Protein AF-A0A383CLM7-F1 (afdb_monomer)

Organism: NCBI:txid408172

pLDDT: mean 83.76, std 15.06, range [34.88, 97.38]

Structure (mmCIF, N/CA/C/O backbone):
data_AF-A0A383CLM7-F1
#
_entry.id   AF-A0A383CLM7-F1
#
loop_
_atom_site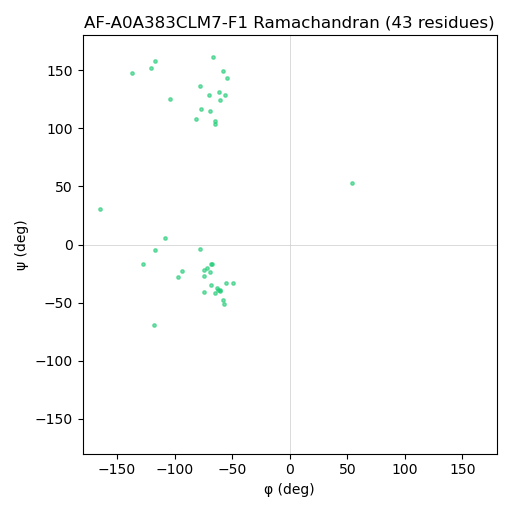.group_PDB
_atom_site.id
_atom_site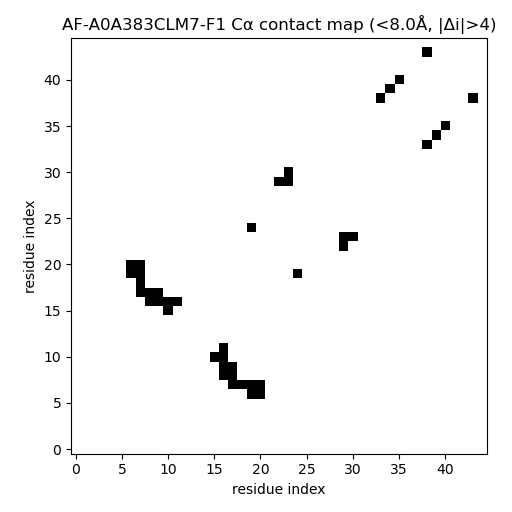.type_symbol
_atom_site.label_atom_id
_atom_site.label_alt_id
_atom_site.label_comp_id
_atom_site.label_asym_id
_atom_site.label_entity_id
_atom_site.label_seq_id
_atom_site.pdbx_PDB_ins_code
_atom_site.Cartn_x
_atom_site.Cartn_y
_atom_site.Cartn_z
_atom_site.occupancy
_atom_site.B_iso_or_equiv
_atom_site.auth_seq_id
_atom_site.auth_comp_id
_atom_site.auth_asym_id
_atom_site.auth_atom_id
_atom_site.pdbx_PDB_model_num
ATOM 1 N N . MET A 1 1 ? -8.594 -24.870 -16.915 1.00 34.88 1 MET A N 1
ATOM 2 C CA . MET A 1 1 ? -7.403 -24.344 -16.217 1.00 34.88 1 MET A CA 1
ATOM 3 C C . MET A 1 1 ? -7.287 -22.876 -16.578 1.00 34.88 1 MET A C 1
ATOM 5 O O . MET A 1 1 ? -6.997 -22.577 -17.727 1.00 34.88 1 MET A O 1
ATOM 9 N N . THR A 1 2 ? -7.630 -21.974 -15.661 1.00 42.19 2 THR A N 1
ATOM 10 C CA . THR A 1 2 ? -7.566 -20.530 -15.922 1.00 42.19 2 THR A CA 1
ATOM 11 C C . THR A 1 2 ? -6.128 -20.081 -15.716 1.00 42.19 2 THR A C 1
ATOM 13 O O . THR A 1 2 ? -5.649 -20.071 -14.586 1.00 42.19 2 THR A O 1
ATOM 16 N N . ILE A 1 3 ? -5.430 -19.768 -16.807 1.00 59.47 3 ILE A N 1
ATOM 17 C CA . ILE A 1 3 ? -4.138 -19.085 -16.748 1.00 59.47 3 ILE A CA 1
ATOM 18 C C . ILE A 1 3 ? -4.382 -17.684 -16.176 1.00 59.47 3 ILE A C 1
ATOM 20 O O . ILE A 1 3 ? -4.956 -16.821 -16.835 1.00 59.47 3 ILE A O 1
ATOM 24 N N . LEU A 1 4 ? -4.043 -17.470 -14.906 1.00 58.62 4 LEU A N 1
ATOM 25 C CA . LEU A 1 4 ? -4.029 -16.118 -14.358 1.00 58.62 4 LEU A CA 1
ATOM 26 C C . LEU A 1 4 ? -2.845 -15.392 -15.010 1.00 58.62 4 LEU A C 1
ATOM 28 O O . LEU A 1 4 ? -1.752 -15.960 -15.020 1.00 58.62 4 LEU A O 1
ATOM 32 N N . PRO A 1 5 ? -3.040 -14.196 -15.589 1.00 58.22 5 PRO A N 1
ATOM 33 C CA . PRO A 1 5 ? -1.942 -13.455 -16.191 1.00 58.22 5 PRO A CA 1
ATOM 34 C C . PRO A 1 5 ? -0.908 -13.171 -15.105 1.00 58.22 5 PRO A C 1
ATOM 36 O O . PRO A 1 5 ? -1.263 -12.598 -14.074 1.00 58.22 5 PRO A O 1
ATOM 39 N N . ASP A 1 6 ? 0.341 -13.585 -15.318 1.00 65.94 6 ASP A N 1
ATOM 40 C CA . ASP A 1 6 ? 1.453 -13.257 -14.437 1.00 65.94 6 ASP A CA 1
ATOM 41 C C . ASP A 1 6 ? 1.678 -11.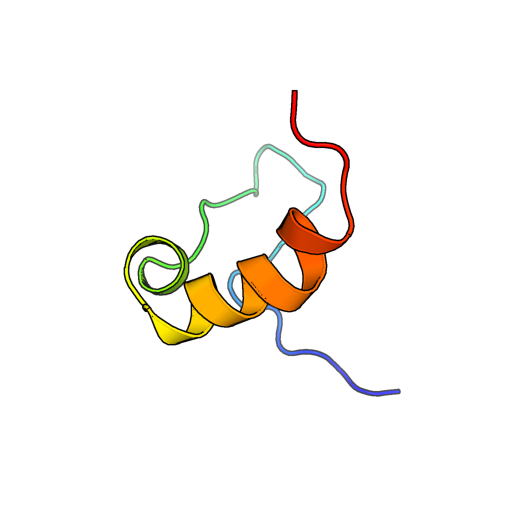738 -14.499 1.00 65.94 6 ASP A C 1
ATOM 43 O O . ASP A 1 6 ? 2.169 -11.211 -15.494 1.00 65.94 6 ASP A O 1
ATOM 47 N N . PRO A 1 7 ? 1.297 -10.974 -13.461 1.00 63.97 7 PRO A N 1
ATOM 48 C CA . PRO A 1 7 ? 1.295 -9.519 -13.548 1.00 63.97 7 PRO A CA 1
ATOM 49 C C . PRO A 1 7 ? 2.690 -8.903 -13.664 1.00 63.97 7 PRO A C 1
ATOM 51 O O . PRO A 1 7 ? 2.801 -7.729 -13.999 1.00 63.97 7 PRO A O 1
ATOM 54 N N . GLY A 1 8 ? 3.737 -9.661 -13.338 1.00 62.78 8 GLY A N 1
ATOM 55 C CA . GLY A 1 8 ? 5.101 -9.157 -13.232 1.00 62.78 8 GLY A CA 1
ATOM 56 C C . GLY A 1 8 ? 6.161 -10.250 -13.203 1.00 62.78 8 GLY A C 1
ATOM 57 O O . GLY A 1 8 ? 7.186 -10.052 -12.562 1.00 62.78 8 GLY A O 1
ATOM 58 N N . ARG A 1 9 ? 5.922 -11.393 -13.868 1.00 69.00 9 ARG A N 1
ATOM 59 C CA . ARG A 1 9 ? 6.899 -12.491 -13.962 1.00 69.00 9 ARG A CA 1
ATOM 60 C C . ARG A 1 9 ? 7.396 -12.957 -12.584 1.00 69.00 9 ARG A C 1
ATOM 62 O O . ARG A 1 9 ? 8.593 -12.995 -12.314 1.00 69.00 9 ARG A O 1
ATOM 69 N N . PHE A 1 10 ? 6.450 -13.279 -11.702 1.00 78.31 10 PHE A N 1
ATOM 70 C CA . PHE A 1 10 ? 6.762 -13.841 -10.392 1.00 78.31 10 PHE A CA 1
ATOM 71 C C . PHE A 1 10 ? 7.600 -15.108 -10.553 1.00 78.31 10 PHE A C 1
ATOM 73 O O . PHE A 1 10 ? 7.242 -16.007 -11.313 1.00 78.31 10 PHE A O 1
ATOM 80 N N . THR A 1 11 ? 8.715 -15.165 -9.839 1.00 81.94 11 THR A N 1
ATOM 81 C CA . THR A 1 11 ? 9.642 -16.292 -9.856 1.00 81.94 11 THR A CA 1
ATOM 82 C C . THR A 1 11 ? 10.082 -16.598 -8.433 1.00 81.94 11 THR A C 1
ATOM 84 O O . THR A 1 11 ? 10.160 -15.698 -7.599 1.00 81.94 11 THR A O 1
ATOM 87 N N . ASP A 1 12 ? 10.334 -17.876 -8.171 1.00 81.00 12 ASP A N 1
ATOM 88 C CA . ASP A 1 12 ? 10.921 -18.360 -6.919 1.00 81.00 12 ASP A CA 1
ATOM 89 C C . ASP A 1 12 ? 12.426 -18.049 -6.849 1.00 81.00 12 ASP A C 1
ATOM 91 O O . ASP A 1 12 ? 12.974 -17.839 -5.772 1.00 81.00 12 ASP A O 1
ATOM 95 N N . ASP A 1 13 ? 13.085 -17.938 -8.011 1.00 84.00 13 ASP A N 1
ATOM 96 C CA . ASP A 1 13 ? 14.498 -17.572 -8.092 1.00 84.00 13 ASP A CA 1
ATOM 97 C C . ASP A 1 13 ? 14.716 -16.102 -7.681 1.00 84.00 13 ASP A C 1
ATOM 99 O O . ASP A 1 13 ? 14.271 -15.196 -8.395 1.00 84.00 13 ASP A O 1
ATOM 103 N N . PRO A 1 14 ? 15.436 -15.830 -6.578 1.00 81.88 14 PRO A N 1
ATOM 104 C CA . PRO A 1 14 ? 15.616 -14.472 -6.077 1.00 81.88 14 PRO A CA 1
ATOM 105 C C . PRO A 1 14 ? 16.501 -13.614 -6.990 1.00 81.88 14 PRO A C 1
ATOM 107 O O . PRO A 1 14 ? 16.385 -12.391 -6.964 1.00 81.88 14 PRO A O 1
ATOM 110 N N . LEU A 1 15 ? 17.372 -14.223 -7.807 1.00 85.00 15 LEU A N 1
ATOM 111 C CA . LEU A 1 15 ? 18.239 -13.502 -8.751 1.00 85.00 15 LEU A CA 1
ATOM 112 C C . LEU A 1 15 ? 17.478 -12.978 -9.976 1.00 85.00 15 LEU A C 1
ATOM 114 O O . LEU A 1 15 ? 17.922 -12.027 -10.619 1.00 85.00 15 LEU A O 1
ATOM 118 N N . SER A 1 16 ? 16.330 -13.578 -10.275 1.00 81.25 16 SER A N 1
ATOM 119 C CA . SER A 1 16 ? 15.453 -13.213 -11.388 1.00 81.25 16 SER A CA 1
ATOM 120 C C . SER A 1 16 ? 14.159 -12.541 -10.919 1.00 81.25 16 SER A C 1
ATOM 122 O O . SER A 1 16 ? 13.266 -12.297 -11.732 1.00 81.25 16 SER A O 1
ATOM 124 N N . ALA A 1 17 ? 14.030 -12.272 -9.617 1.00 83.50 17 ALA A N 1
ATOM 125 C CA . ALA A 1 17 ? 12.865 -1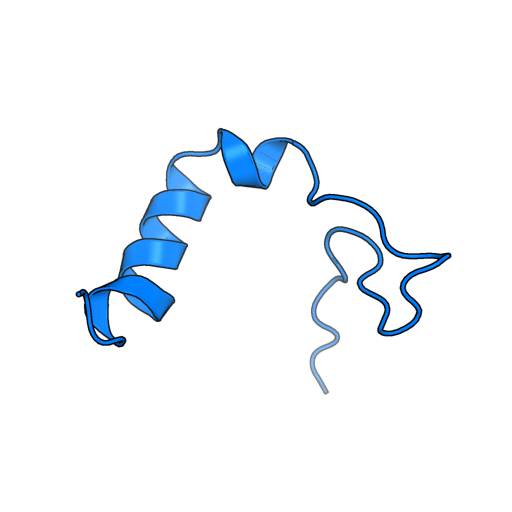1.627 -9.036 1.00 83.50 17 ALA A CA 1
ATOM 126 C C . ALA A 1 17 ? 12.893 -10.112 -9.286 1.00 83.50 17 ALA A C 1
ATOM 128 O O . ALA A 1 17 ? 13.911 -9.442 -9.115 1.00 83.50 17 ALA A O 1
ATOM 129 N N . TYR A 1 18 ? 11.738 -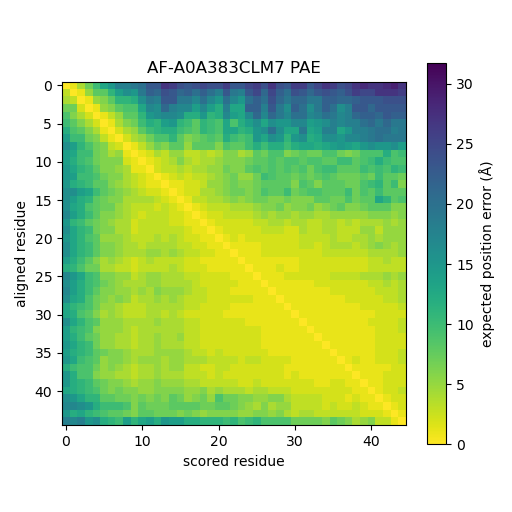9.564 -9.656 1.00 85.12 18 TYR A N 1
ATOM 130 C CA . TYR A 1 18 ? 11.532 -8.131 -9.842 1.00 85.12 18 TYR A CA 1
ATOM 131 C C . TYR A 1 18 ? 10.494 -7.619 -8.848 1.00 85.12 18 TYR A C 1
ATOM 133 O O . TYR A 1 18 ? 9.671 -8.376 -8.330 1.00 85.12 18 TYR A O 1
ATOM 141 N N . THR A 1 19 ? 10.518 -6.314 -8.584 1.00 87.50 19 THR A N 1
ATOM 142 C CA . THR A 1 19 ? 9.465 -5.679 -7.789 1.00 87.50 19 THR A CA 1
ATOM 143 C C . THR A 1 19 ? 8.135 -5.713 -8.532 1.00 87.50 19 THR A C 1
ATOM 145 O O . THR A 1 19 ? 8.086 -5.851 -9.757 1.00 87.50 19 THR A O 1
ATOM 148 N N . LEU A 1 20 ? 7.042 -5.528 -7.789 1.00 87.75 20 LEU A N 1
ATOM 149 C CA . LEU A 1 20 ? 5.716 -5.442 -8.384 1.00 87.75 20 LEU A CA 1
ATOM 150 C C . LEU A 1 20 ? 5.650 -4.299 -9.412 1.00 87.75 20 LEU A C 1
ATOM 152 O O . LEU A 1 20 ? 6.321 -3.274 -9.250 1.00 87.75 20 LEU A O 1
ATOM 156 N N . PRO A 1 21 ? 4.817 -4.430 -10.459 1.00 88.31 21 PRO A N 1
ATOM 157 C CA . PRO A 1 21 ? 4.524 -3.316 -11.349 1.00 88.31 21 PRO A CA 1
ATOM 158 C C . PRO A 1 21 ? 4.015 -2.104 -10.564 1.00 88.31 21 PRO A C 1
ATOM 160 O O . PRO A 1 21 ? 3.226 -2.257 -9.632 1.00 88.31 21 PRO A O 1
ATOM 163 N N . GLY A 1 22 ? 4.389 -0.894 -10.992 1.00 88.81 22 GLY A N 1
ATOM 164 C CA . GLY A 1 22 ? 4.091 0.352 -10.271 1.00 88.81 22 GLY A CA 1
ATOM 165 C C . GLY A 1 22 ? 2.625 0.522 -9.849 1.00 88.81 22 GLY A C 1
ATOM 166 O O . GLY A 1 22 ? 2.356 1.045 -8.773 1.00 88.81 22 GLY A O 1
ATOM 167 N N . ARG A 1 23 ? 1.671 0.010 -10.643 1.00 90.56 23 ARG A N 1
ATOM 168 C CA . ARG A 1 23 ? 0.233 0.058 -10.327 1.00 90.56 23 ARG A CA 1
ATOM 169 C C . ARG A 1 23 ? -0.119 -0.556 -8.969 1.00 90.56 23 ARG A C 1
ATOM 171 O O . ARG A 1 23 ? -1.005 -0.044 -8.308 1.00 90.56 23 ARG A O 1
ATOM 178 N N . TYR A 1 24 ? 0.589 -1.594 -8.521 1.00 90.56 24 TYR A N 1
ATOM 179 C CA . TYR A 1 24 ? 0.292 -2.255 -7.245 1.00 90.56 24 TYR A CA 1
ATOM 180 C C . TYR A 1 24 ? 0.591 -1.374 -6.027 1.00 90.56 24 TYR A C 1
ATOM 182 O O . TYR A 1 24 ? 0.086 -1.647 -4.949 1.00 90.56 24 TYR A O 1
ATOM 190 N N . TYR A 1 25 ? 1.377 -0.309 -6.193 1.00 91.69 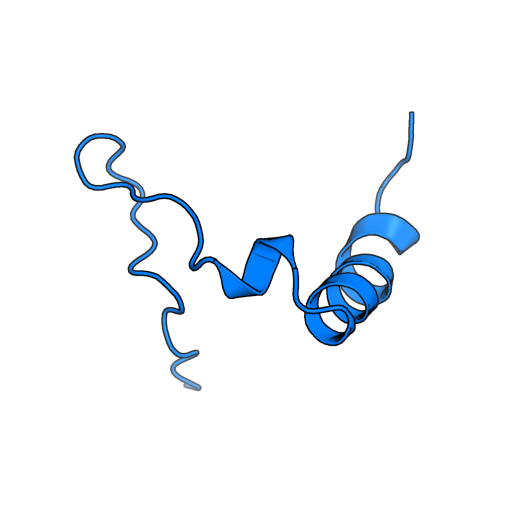25 TYR A N 1
ATOM 191 C CA . TYR A 1 25 ? 1.690 0.622 -5.109 1.00 91.69 25 TYR A CA 1
ATOM 192 C C . TYR A 1 25 ? 0.747 1.829 -5.051 1.00 91.69 25 TYR A C 1
ATOM 194 O O . TYR A 1 25 ? 0.644 2.463 -4.005 1.00 91.69 25 TYR A O 1
ATOM 202 N N . PHE A 1 26 ? 0.086 2.176 -6.162 1.00 93.25 26 PHE A N 1
ATOM 203 C CA . PHE A 1 26 ? -0.642 3.446 -6.288 1.00 93.25 26 PHE A CA 1
ATOM 204 C C . PHE A 1 26 ? -2.097 3.302 -6.731 1.00 93.25 26 PHE A C 1
ATOM 206 O O . PHE A 1 26 ? -2.862 4.253 -6.583 1.00 93.25 26 PHE A O 1
ATOM 213 N N . ASP A 1 27 ? -2.492 2.155 -7.283 1.00 95.88 27 ASP A N 1
ATOM 214 C CA . ASP A 1 27 ? -3.853 1.946 -7.755 1.00 95.88 27 ASP A CA 1
ATOM 215 C C . ASP A 1 27 ? -4.807 1.690 -6.569 1.00 95.88 27 ASP A C 1
ATOM 217 O O . ASP A 1 27 ? -4.657 0.701 -5.841 1.00 95.88 27 ASP A O 1
ATOM 221 N N . PRO A 1 28 ? -5.799 2.569 -6.341 1.00 95.75 28 PRO A N 1
ATOM 222 C CA . PRO A 1 28 ? -6.686 2.453 -5.191 1.00 95.75 28 PRO A CA 1
ATOM 223 C C . PRO A 1 28 ? -7.679 1.290 -5.309 1.00 95.75 28 PRO A C 1
ATOM 225 O O . PRO A 1 28 ? -8.235 0.876 -4.288 1.00 95.75 28 PRO A O 1
ATOM 228 N N . GLU A 1 29 ? -7.949 0.768 -6.509 1.00 96.62 29 GLU A N 1
ATOM 229 C CA . GLU A 1 29 ? -8.800 -0.416 -6.660 1.00 96.62 29 GLU A CA 1
ATOM 230 C C . GLU A 1 29 ? -8.054 -1.678 -6.243 1.00 96.62 29 GLU A C 1
ATOM 232 O O . GLU A 1 29 ? -8.622 -2.496 -5.514 1.00 96.62 29 GLU A O 1
ATOM 237 N N . ILE A 1 30 ? -6.774 -1.791 -6.607 1.00 94.25 30 ILE A N 1
ATOM 238 C CA . ILE A 1 30 ? -5.912 -2.890 -6.150 1.00 94.25 30 ILE A CA 1
ATOM 239 C C . ILE A 1 30 ? -5.853 -2.904 -4.620 1.00 94.25 30 ILE A C 1
ATOM 241 O O . ILE A 1 30 ? -6.133 -3.934 -4.005 1.00 94.25 30 ILE A O 1
ATOM 245 N N . TYR A 1 31 ? -5.626 -1.746 -3.996 1.00 95.19 31 TYR A N 1
ATOM 246 C CA . TYR A 1 31 ? -5.571 -1.659 -2.536 1.00 95.19 31 TYR A CA 1
ATOM 247 C C . TYR A 1 31 ? -6.883 -2.089 -1.856 1.00 95.19 31 TYR A C 1
ATOM 249 O O . TYR A 1 31 ? -6.875 -2.802 -0.849 1.00 95.19 31 TYR A O 1
ATOM 257 N N . LYS A 1 32 ? -8.043 -1.728 -2.424 1.00 96.94 32 LYS A N 1
ATOM 258 C CA . LYS A 1 32 ? -9.346 -2.208 -1.926 1.00 96.94 32 LYS A CA 1
ATOM 259 C C . LYS A 1 32 ? -9.471 -3.725 -2.037 1.00 96.94 32 LYS A C 1
ATOM 261 O O . LYS A 1 32 ? -10.012 -4.355 -1.131 1.00 96.94 32 LYS A O 1
ATOM 266 N N . GLN A 1 33 ? -8.981 -4.326 -3.118 1.00 96.06 33 GLN A N 1
ATOM 267 C CA . GLN A 1 33 ? -8.983 -5.783 -3.260 1.00 96.06 33 GLN A CA 1
ATOM 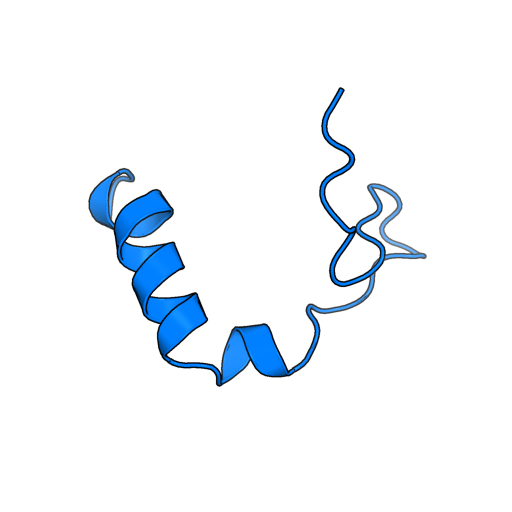268 C C . GLN A 1 33 ? -8.085 -6.451 -2.211 1.00 96.06 33 GLN A C 1
ATOM 270 O O . GLN A 1 33 ? -8.500 -7.443 -1.608 1.00 96.06 33 GLN A O 1
ATOM 275 N N . GLU A 1 34 ? -6.901 -5.899 -1.942 1.00 95.38 34 GLU A N 1
ATOM 276 C CA . GLU A 1 34 ? -5.987 -6.397 -0.904 1.00 95.38 34 GLU A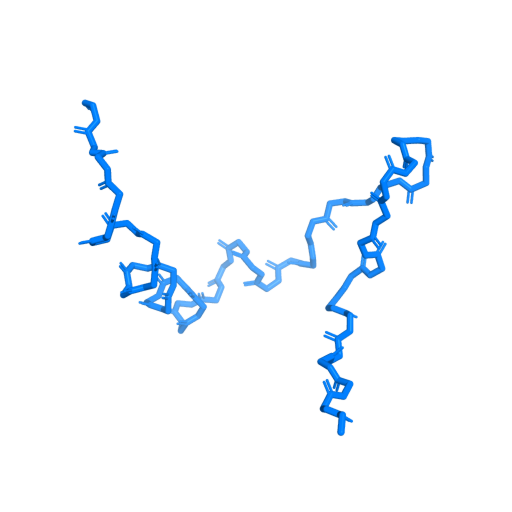 CA 1
ATOM 277 C C . GLU A 1 34 ? -6.625 -6.343 0.489 1.00 95.38 34 GLU A C 1
ATOM 279 O O . GLU A 1 34 ? -6.531 -7.309 1.248 1.00 95.38 34 GLU A O 1
ATOM 284 N N . GLN A 1 35 ? -7.372 -5.280 0.805 1.00 96.12 35 GLN A N 1
ATOM 285 C CA . GLN A 1 35 ? -8.146 -5.204 2.049 1.00 96.12 35 GLN A CA 1
ATOM 286 C C . GLN A 1 35 ? -9.139 -6.360 2.191 1.00 96.12 35 GLN A C 1
ATOM 288 O O . GLN A 1 35 ? -9.139 -7.055 3.207 1.00 96.12 35 GLN A O 1
ATOM 293 N N . GLN A 1 36 ? -9.953 -6.601 1.161 1.00 97.38 36 GLN A N 1
ATOM 294 C CA . GLN A 1 36 ? -11.009 -7.619 1.201 1.00 97.38 36 GLN A CA 1
ATOM 295 C C . GLN A 1 36 ? -10.466 -9.052 1.236 1.00 97.38 36 GLN A C 1
ATOM 297 O O . GLN A 1 36 ? -11.080 -9.947 1.830 1.00 97.38 36 GLN A O 1
ATOM 302 N N . GLN A 1 37 ? -9.347 -9.290 0.552 1.00 96.25 37 GLN A N 1
ATOM 303 C CA . GLN A 1 37 ? -8.812 -10.636 0.348 1.00 96.25 37 GLN A CA 1
ATOM 304 C C . GLN A 1 37 ? -7.712 -11.011 1.336 1.00 96.25 37 GLN A C 1
ATOM 306 O O . GLN A 1 37 ? -7.557 -12.194 1.628 1.00 96.25 37 GLN A O 1
ATOM 311 N N . ILE A 1 38 ? -6.974 -10.032 1.855 1.00 95.19 38 ILE A N 1
ATOM 312 C CA . ILE A 1 38 ? -5.813 -10.262 2.713 1.00 95.19 38 ILE A CA 1
ATOM 313 C C . ILE A 1 38 ? -6.089 -9.654 4.081 1.00 95.19 38 ILE A C 1
ATOM 315 O O . ILE A 1 38 ? -6.324 -10.395 5.031 1.00 95.19 38 ILE A O 1
ATOM 319 N N . PHE A 1 39 ? -6.136 -8.324 4.188 1.00 95.06 39 PHE A N 1
ATOM 320 C CA . PHE A 1 39 ? -6.073 -7.662 5.495 1.00 95.06 39 PHE A CA 1
ATOM 321 C C . PHE A 1 39 ? -7.255 -7.996 6.413 1.00 95.06 39 PHE A C 1
ATOM 323 O O . PHE A 1 39 ? -7.060 -8.203 7.606 1.00 95.06 39 PHE A O 1
ATOM 330 N N . TYR A 1 40 ? -8.470 -8.131 5.876 1.00 96.56 40 TYR A N 1
ATOM 331 C CA . TYR A 1 40 ? -9.650 -8.516 6.667 1.00 96.56 40 TYR A CA 1
ATOM 332 C C . TYR A 1 40 ? -9.733 -10.010 6.988 1.00 96.56 40 TYR A C 1
ATOM 334 O O . TYR A 1 40 ? -10.650 -10.444 7.684 1.00 96.56 40 TYR A O 1
ATOM 342 N N . ARG A 1 41 ? -8.805 -10.811 6.464 1.00 95.12 41 ARG A N 1
ATOM 343 C CA . ARG A 1 41 ? -8.779 -12.269 6.629 1.00 95.12 41 ARG A CA 1
ATOM 344 C C . ARG A 1 41 ? -7.544 -12.757 7.377 1.00 95.12 41 ARG A C 1
ATOM 346 O O . ARG A 1 41 ? -7.439 -13.950 7.648 1.00 95.12 41 ARG A O 1
ATOM 353 N N . THR A 1 42 ? -6.618 -11.861 7.702 1.00 95.00 42 THR A N 1
ATOM 354 C CA . THR A 1 42 ? -5.371 -12.172 8.394 1.00 95.00 42 THR A CA 1
ATOM 355 C C . THR A 1 42 ? -5.271 -11.404 9.704 1.00 95.00 42 THR A C 1
ATOM 357 O O . THR A 1 42 ? -5.839 -10.325 9.868 1.00 95.00 42 THR A O 1
ATOM 360 N N . TRP A 1 43 ? -4.542 -11.981 10.657 1.00 93.38 43 TRP A N 1
ATOM 361 C CA . TRP A 1 43 ? -4.252 -11.327 11.925 1.00 93.38 43 TRP A CA 1
ATOM 362 C C . TRP A 1 43 ? -3.463 -10.039 11.695 1.00 93.38 43 TRP A C 1
ATOM 364 O O . TRP A 1 43 ? -2.465 -10.037 10.975 1.00 93.38 43 TRP A O 1
ATOM 3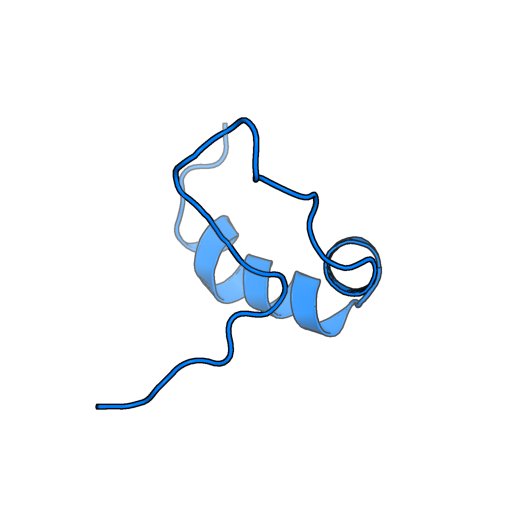74 N N . GLN A 1 44 ? -3.920 -8.965 12.331 1.00 88.69 44 GLN A N 1
ATOM 375 C CA . GLN A 1 44 ? -3.225 -7.685 12.391 1.00 88.69 44 GLN A CA 1
ATOM 376 C C . GLN A 1 44 ? -2.600 -7.579 13.787 1.00 88.69 44 GLN A C 1
ATOM 378 O O . GLN A 1 44 ? -3.303 -7.797 14.776 1.00 88.69 44 GLN A O 1
ATOM 383 N N . TYR A 1 45 ? -1.289 -7.341 13.846 1.00 78.94 45 TYR A N 1
ATOM 384 C CA . TYR A 1 45 ? -0.515 -7.217 15.086 1.00 78.94 45 TYR A CA 1
ATOM 385 C C . TYR A 1 45 ? -0.583 -5.795 15.646 1.00 78.94 45 TYR A C 1
ATOM 387 O O . TYR A 1 45 ? -0.489 -4.850 14.828 1.00 78.94 45 TYR A O 1
#

Sequence (45 aa):
MTILPDPGRFTDDPLSAYTLPGRYYFDPEIYKQEQQQIFYRTWQY

Secondary structure (DSSP, 8-state):
------SS---S-TTS--PPPTHHHH-HHHHHHHHHHTGGGS---

Mean predicted aligned error: 6.7 Å

Radius of gyration: 13.19 Å; Cα contacts (8 Å, |Δi|>4): 21; chains: 1; bounding box: 29×28×32 Å

Foldseek 3Di:
DDDDPPQAPDDPDPVPDDDGDPCCVPPVVNVVVCCVPPVVVDDDD

Solvent-accessible surface area (backbone atoms only — not comparable to full-atom values): 3115 Å² total; per-residue (Å²): 134,84,81,74,79,70,84,51,60,83,54,89,52,74,92,69,47,63,74,77,51,72,58,78,81,70,38,69,66,58,52,52,49,45,41,72,70,42,59,77,72,46,92,81,134

InterPro domains:
  IPR036922 Rieske [2Fe-2S] iron-sulphur domain superfamily [SSF50022] (9-45)